Protein AF-A8V0F1-F1 (afdb_monomer)

Structure (mmCIF, N/CA/C/O backbone):
data_AF-A8V0F1-F1
#
_entry.id   AF-A8V0F1-F1
#
loop_
_atom_site.group_PDB
_atom_site.id
_atom_site.type_symbol
_atom_site.label_atom_id
_atom_site.label_alt_id
_atom_site.label_comp_id
_atom_site.label_asym_id
_atom_site.label_entity_id
_atom_site.label_seq_id
_atom_site.pdbx_PDB_ins_code
_atom_site.Cartn_x
_atom_site.Cartn_y
_atom_site.Cartn_z
_atom_site.occupancy
_atom_site.B_iso_or_equiv
_atom_site.auth_seq_id
_atom_site.auth_comp_id
_atom_site.auth_asym_id
_atom_site.auth_atom_id
_atom_site.pdbx_PDB_model_num
ATOM 1 N N . ASN A 1 1 ? 4.551 -18.811 -0.615 1.00 68.69 1 ASN A N 1
ATOM 2 C CA . ASN A 1 1 ? 3.799 -18.079 0.425 1.00 68.69 1 ASN A CA 1
ATOM 3 C C . ASN A 1 1 ? 4.546 -16.809 0.766 1.00 68.69 1 ASN A C 1
ATOM 5 O O . ASN A 1 1 ? 5.736 -16.896 1.031 1.00 68.69 1 ASN A O 1
ATOM 9 N N . LEU A 1 2 ? 3.883 -15.656 0.660 1.00 84.19 2 LEU A N 1
ATOM 10 C CA . LEU A 1 2 ? 4.450 -14.355 1.032 1.00 84.19 2 LEU A CA 1
ATOM 11 C C . LEU A 1 2 ? 4.292 -14.149 2.541 1.00 84.19 2 LEU A C 1
ATOM 13 O O . LEU A 1 2 ? 3.239 -14.488 3.090 1.00 84.19 2 LEU A O 1
ATOM 17 N N . ASN A 1 3 ? 5.321 -13.611 3.194 1.00 91.19 3 ASN A N 1
ATOM 18 C CA . ASN A 1 3 ? 5.218 -13.181 4.590 1.00 91.19 3 ASN A CA 1
ATOM 19 C C . ASN A 1 3 ? 4.388 -11.878 4.690 1.00 91.19 3 ASN A C 1
ATOM 21 O O . ASN A 1 3 ? 3.951 -11.330 3.676 1.00 91.19 3 ASN A O 1
ATOM 25 N N . LYS A 1 4 ? 4.142 -11.384 5.910 1.00 89.50 4 LYS A N 1
ATOM 26 C CA . LYS A 1 4 ? 3.326 -10.178 6.123 1.00 89.50 4 LYS A CA 1
ATOM 27 C C . LYS A 1 4 ? 3.920 -8.934 5.447 1.00 89.50 4 LYS A C 1
ATOM 29 O O . LYS A 1 4 ? 3.201 -8.256 4.723 1.00 89.50 4 LYS A O 1
ATOM 34 N N . GLU A 1 5 ? 5.220 -8.690 5.597 1.00 92.56 5 GLU A N 1
ATOM 35 C CA . GLU A 1 5 ? 5.895 -7.531 4.990 1.00 92.56 5 GLU A CA 1
ATOM 36 C C . GLU A 1 5 ? 5.830 -7.559 3.455 1.00 92.56 5 GLU A C 1
ATOM 38 O O . GLU A 1 5 ? 5.526 -6.549 2.820 1.00 92.56 5 GLU A O 1
ATOM 43 N N . ASP A 1 6 ? 6.045 -8.732 2.855 1.00 95.19 6 ASP A N 1
ATOM 44 C CA . ASP A 1 6 ? 5.931 -8.964 1.414 1.00 95.19 6 ASP A CA 1
ATOM 45 C C . ASP A 1 6 ? 4.507 -8.683 0.918 1.00 95.19 6 ASP A C 1
ATOM 47 O O . ASP A 1 6 ? 4.317 -8.027 -0.110 1.00 95.19 6 ASP A O 1
ATOM 51 N N . LYS A 1 7 ? 3.495 -9.185 1.644 1.00 93.38 7 LYS A N 1
ATOM 52 C CA . LYS A 1 7 ? 2.079 -8.943 1.330 1.00 93.38 7 LYS A CA 1
ATOM 53 C C . LYS A 1 7 ? 1.752 -7.453 1.420 1.00 93.38 7 LYS A C 1
ATOM 55 O O . LYS A 1 7 ? 1.047 -6.943 0.553 1.00 93.38 7 LYS A O 1
ATOM 60 N N . ASP A 1 8 ? 2.258 -6.760 2.434 1.00 93.00 8 ASP A N 1
ATOM 61 C CA . ASP A 1 8 ? 1.961 -5.348 2.673 1.00 93.00 8 ASP A CA 1
ATOM 62 C C . ASP A 1 8 ? 2.595 -4.442 1.610 1.00 93.00 8 ASP A C 1
ATOM 64 O O . ASP A 1 8 ? 1.900 -3.585 1.050 1.00 93.00 8 ASP A O 1
ATOM 68 N N . LEU A 1 9 ? 3.862 -4.679 1.247 1.00 96.56 9 LEU A N 1
ATOM 69 C CA . LEU A 1 9 ? 4.517 -3.950 0.157 1.00 96.56 9 LEU A CA 1
ATOM 70 C C . LEU A 1 9 ? 3.816 -4.211 -1.182 1.00 96.56 9 LEU A C 1
ATOM 72 O O . LEU A 1 9 ? 3.466 -3.262 -1.890 1.00 9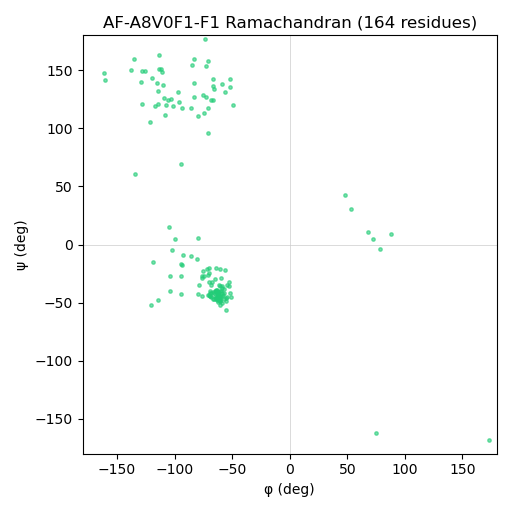6.56 9 LEU A O 1
ATOM 76 N N . ARG A 1 10 ? 3.541 -5.483 -1.507 1.00 96.50 10 ARG A N 1
ATOM 77 C CA . ARG A 1 10 ? 2.829 -5.853 -2.739 1.00 96.50 10 ARG A CA 1
ATOM 78 C C . ARG A 1 10 ? 1.434 -5.226 -2.782 1.00 96.50 10 ARG A C 1
ATOM 80 O O . ARG A 1 10 ? 1.024 -4.702 -3.814 1.00 96.50 10 ARG A O 1
ATOM 87 N N . ARG A 1 11 ? 0.712 -5.182 -1.661 1.00 95.50 11 ARG A N 1
ATOM 88 C CA . ARG A 1 11 ? -0.586 -4.496 -1.575 1.00 95.50 11 ARG A CA 1
ATOM 89 C C . ARG A 1 11 ? -0.451 -2.994 -1.819 1.00 95.50 11 ARG A C 1
ATOM 91 O O . ARG A 1 11 ? -1.265 -2.434 -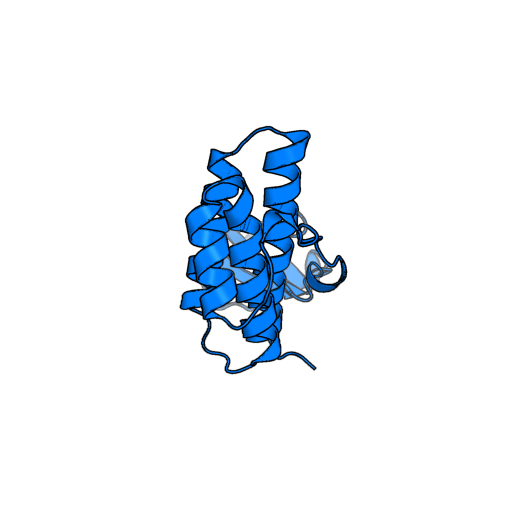2.555 1.00 95.50 11 ARG A O 1
ATOM 98 N N . LYS A 1 12 ? 0.551 -2.325 -1.235 1.00 97.19 12 LYS A N 1
ATOM 99 C CA . LYS A 1 12 ? 0.794 -0.891 -1.480 1.00 97.19 12 LYS A CA 1
ATOM 100 C C . LYS A 1 12 ? 1.120 -0.630 -2.953 1.00 97.19 12 LYS A C 1
ATOM 102 O O . LYS A 1 12 ? 0.569 0.323 -3.505 1.00 97.19 12 LYS A O 1
ATOM 107 N N . LEU A 1 13 ? 1.919 -1.485 -3.596 1.00 98.38 13 LEU A N 1
ATOM 108 C CA . LEU A 1 13 ? 2.183 -1.417 -5.037 1.00 98.38 13 LEU A CA 1
ATOM 109 C C . LEU A 1 13 ? 0.877 -1.456 -5.838 1.00 98.38 13 LEU A C 1
ATOM 111 O O . LEU A 1 13 ? 0.581 -0.524 -6.579 1.00 98.38 13 LEU A O 1
ATOM 115 N N . HIS A 1 14 ? 0.059 -2.493 -5.649 1.00 98.31 14 HIS A N 1
ATOM 116 C CA . HIS A 1 14 ? -1.164 -2.690 -6.437 1.00 98.31 14 HIS A CA 1
ATOM 117 C C . HIS A 1 14 ? -2.233 -1.619 -6.166 1.00 98.31 14 HIS A C 1
ATOM 119 O O . HIS A 1 14 ? -2.929 -1.193 -7.089 1.00 98.31 14 HIS A O 1
ATOM 125 N N . LYS A 1 15 ? -2.315 -1.088 -4.937 1.00 97.75 15 LYS A N 1
ATOM 126 C CA . LYS A 1 15 ? -3.123 0.111 -4.638 1.00 97.75 15 LYS A CA 1
ATOM 127 C C . LYS A 1 15 ? -2.633 1.339 -5.407 1.00 97.75 15 LYS A C 1
ATOM 129 O O . LYS A 1 15 ? -3.451 2.106 -5.908 1.00 97.75 15 LYS A O 1
ATOM 134 N N . THR A 1 16 ? -1.317 1.511 -5.503 1.00 98.38 16 THR A N 1
ATOM 135 C CA . THR A 1 16 ? -0.691 2.632 -6.217 1.00 98.38 16 THR A CA 1
ATOM 136 C C . THR A 1 16 ? -0.924 2.518 -7.717 1.00 98.38 16 THR A C 1
ATOM 138 O O . THR A 1 16 ? -1.362 3.489 -8.320 1.00 98.38 16 THR A O 1
ATOM 141 N N . ILE A 1 17 ? -0.742 1.329 -8.303 1.00 98.44 17 ILE A N 1
ATOM 142 C CA . ILE A 1 17 ? -1.047 1.062 -9.717 1.00 98.44 17 ILE A CA 1
ATOM 143 C C . ILE A 1 17 ? -2.497 1.431 -10.030 1.00 98.44 17 ILE A C 1
ATOM 145 O O . ILE A 1 17 ? -2.754 2.148 -10.995 1.00 98.44 17 ILE A O 1
ATOM 149 N N . LYS A 1 18 ? -3.450 0.973 -9.208 1.00 97.50 18 LYS A N 1
ATOM 150 C CA . LYS A 1 18 ? -4.868 1.294 -9.400 1.00 97.50 18 LYS A CA 1
ATOM 151 C C . LYS A 1 18 ? -5.108 2.805 -9.366 1.00 97.50 18 LYS A C 1
ATOM 153 O O . LYS A 1 18 ? -5.711 3.340 -10.290 1.00 97.50 18 LYS A O 1
ATOM 158 N N . LYS A 1 19 ? -4.600 3.485 -8.332 1.00 96.94 19 LYS A N 1
ATOM 159 C CA . LYS A 1 19 ? -4.780 4.931 -8.168 1.00 96.94 19 LYS A CA 1
ATOM 160 C C . LYS A 1 19 ? -4.152 5.727 -9.311 1.00 96.94 19 LYS A C 1
ATOM 162 O O . LYS A 1 19 ? -4.805 6.601 -9.852 1.00 96.94 19 LYS A O 1
ATOM 167 N N . VAL A 1 20 ? -2.921 5.414 -9.708 1.00 97.75 20 VAL A N 1
ATOM 168 C CA . VAL A 1 20 ? -2.242 6.112 -10.810 1.00 97.75 20 VAL A CA 1
ATOM 169 C C . VAL A 1 20 ? -2.983 5.904 -12.133 1.00 97.75 20 VAL A C 1
ATOM 171 O O . VAL A 1 20 ? -3.146 6.862 -12.882 1.00 97.75 20 VAL A O 1
ATOM 174 N N . ASN A 1 21 ? -3.480 4.693 -12.408 1.00 95.69 21 ASN A N 1
ATOM 175 C CA . ASN A 1 21 ? -4.304 4.443 -13.594 1.00 95.69 21 ASN A CA 1
ATOM 176 C C . ASN A 1 21 ? -5.582 5.296 -13.594 1.00 95.69 21 ASN A C 1
ATOM 178 O O . ASN A 1 21 ? -5.872 5.945 -14.599 1.00 95.69 21 ASN A O 1
ATOM 182 N N . ASP A 1 22 ? -6.326 5.324 -12.485 1.00 94.38 22 ASP A N 1
ATOM 183 C CA . ASP A 1 22 ? -7.546 6.135 -12.361 1.00 94.38 22 ASP A CA 1
ATOM 184 C C . ASP A 1 22 ? -7.230 7.647 -12.474 1.00 94.38 22 ASP A C 1
ATOM 186 O O . ASP A 1 22 ? -7.867 8.355 -13.262 1.00 94.38 22 ASP A O 1
ATOM 190 N N . ASP A 1 23 ? -6.192 8.125 -11.778 1.00 95.31 23 ASP A N 1
ATOM 191 C CA . ASP A 1 23 ? -5.770 9.532 -11.764 1.00 95.31 23 ASP A CA 1
ATOM 192 C C . ASP A 1 23 ? -5.318 10.017 -13.158 1.00 95.31 23 ASP A C 1
ATOM 194 O O . ASP A 1 23 ? -5.642 11.140 -13.545 1.00 95.31 23 ASP A O 1
ATOM 198 N N . ILE A 1 24 ? -4.590 9.195 -13.930 1.00 91.88 24 ILE A N 1
ATOM 199 C CA . ILE A 1 24 ? -4.107 9.554 -15.278 1.00 91.88 24 ILE A CA 1
ATOM 200 C C . ILE A 1 24 ? -5.231 9.482 -16.317 1.00 91.88 24 ILE A C 1
ATOM 202 O O . ILE A 1 24 ? -5.324 10.359 -17.173 1.00 91.88 24 ILE A O 1
ATOM 206 N N . THR A 1 25 ? -6.059 8.432 -16.286 1.00 88.38 25 THR A N 1
ATOM 207 C CA . THR A 1 25 ? -6.976 8.125 -17.402 1.00 88.38 25 THR A CA 1
ATOM 208 C C . THR A 1 25 ? -8.380 8.695 -17.237 1.00 88.38 25 THR A C 1
ATOM 210 O O . THR A 1 25 ? -9.057 8.932 -18.237 1.00 88.38 25 THR A O 1
ATOM 213 N N . ARG A 1 26 ? -8.842 8.899 -15.998 1.00 84.00 26 ARG A N 1
ATOM 214 C CA . ARG A 1 26 ? -10.223 9.317 -15.708 1.00 84.00 26 ARG A CA 1
ATOM 215 C C . ARG A 1 26 ? -10.280 10.698 -15.087 1.00 84.00 26 ARG A C 1
ATOM 217 O O . ARG A 1 26 ? -11.079 11.524 -15.518 1.00 84.00 26 ARG A O 1
ATOM 224 N N . GLU A 1 27 ? -9.452 10.938 -14.075 1.00 86.06 27 GLU A N 1
ATOM 225 C CA . GLU A 1 27 ? -9.563 12.145 -13.250 1.00 86.06 27 GLU A CA 1
ATOM 226 C C . GLU A 1 27 ? -8.657 13.290 -13.723 1.00 86.06 27 GLU A C 1
ATOM 228 O O . GLU A 1 27 ? -8.880 14.437 -13.339 1.00 86.06 27 GLU A O 1
ATOM 233 N N . TYR A 1 28 ? -7.652 12.991 -14.555 1.00 90.06 28 TYR A N 1
ATOM 234 C CA . TYR A 1 28 ? -6.608 13.929 -14.989 1.00 90.06 28 TYR A CA 1
ATOM 235 C C . TYR A 1 28 ? -5.890 14.621 -13.812 1.00 90.06 28 TYR A C 1
ATOM 237 O O . TYR A 1 28 ? -5.411 15.753 -13.918 1.00 90.06 28 TYR A O 1
ATOM 245 N N . GLN A 1 29 ? -5.788 13.936 -12.669 1.00 93.75 29 GLN A N 1
ATOM 246 C CA . GLN A 1 29 ? -5.149 14.435 -11.450 1.00 93.75 29 GLN A CA 1
ATOM 247 C C . GLN A 1 29 ? -3.679 13.993 -11.381 1.00 93.75 29 GLN A C 1
ATOM 249 O O . GLN A 1 29 ? -3.262 13.198 -10.542 1.00 93.75 29 GLN A O 1
ATOM 254 N N . PHE A 1 30 ? -2.838 14.536 -12.262 1.00 94.44 30 PHE A N 1
ATOM 255 C CA . PHE A 1 30 ? -1.422 14.144 -12.347 1.00 94.44 30 PHE A CA 1
ATOM 256 C C . PHE A 1 30 ? -0.638 14.359 -11.042 1.00 94.44 30 PHE A C 1
ATOM 258 O O . PHE A 1 30 ? 0.206 13.543 -10.677 1.00 94.44 30 PHE A O 1
ATOM 265 N N . ASN A 1 31 ? -0.947 15.422 -10.296 1.00 95.50 31 ASN A N 1
ATOM 266 C CA . ASN A 1 31 ? -0.281 15.713 -9.024 1.00 95.50 31 ASN A CA 1
ATOM 267 C C . ASN A 1 31 ? -0.540 14.623 -7.970 1.00 95.50 31 ASN A C 1
ATOM 269 O O . ASN A 1 31 ? 0.371 14.253 -7.230 1.00 95.50 31 ASN A O 1
ATOM 273 N N . THR A 1 32 ? -1.760 14.080 -7.907 1.00 95.50 32 THR A N 1
ATOM 274 C CA . THR A 1 32 ? -2.100 13.004 -6.962 1.00 95.50 32 THR A CA 1
ATOM 275 C C . THR A 1 32 ? -1.541 11.658 -7.410 1.00 95.50 32 THR A C 1
ATOM 277 O O . THR A 1 32 ? -1.171 10.847 -6.556 1.00 95.50 32 THR A O 1
ATOM 280 N N . ALA A 1 33 ? -1.385 11.449 -8.722 1.00 97.31 33 ALA A N 1
ATOM 281 C CA . ALA A 1 33 ? -0.685 10.286 -9.254 1.00 97.31 33 ALA A CA 1
ATOM 282 C C . ALA A 1 33 ? 0.784 10.296 -8.806 1.00 97.31 33 ALA A C 1
ATOM 284 O O . ALA A 1 33 ? 1.260 9.324 -8.219 1.00 97.31 33 ALA A O 1
ATOM 285 N N . ILE A 1 34 ? 1.475 11.429 -8.982 1.00 97.56 34 ILE A N 1
ATOM 286 C CA . ILE A 1 34 ? 2.864 11.614 -8.537 1.00 97.56 34 ILE A CA 1
ATOM 287 C C . ILE A 1 34 ? 2.977 11.446 -7.016 1.00 97.56 34 ILE A C 1
ATOM 289 O O . ILE A 1 34 ? 3.864 10.732 -6.548 1.00 97.56 34 ILE A O 1
ATOM 293 N N . ALA A 1 35 ? 2.060 12.028 -6.237 1.00 97.94 35 ALA A N 1
ATOM 294 C CA . ALA A 1 35 ? 2.042 11.853 -4.783 1.00 97.94 35 ALA A CA 1
ATOM 295 C C . ALA A 1 35 ? 1.904 10.372 -4.380 1.00 97.94 35 ALA A C 1
ATOM 297 O O . ALA A 1 35 ? 2.626 9.894 -3.507 1.00 97.94 35 ALA A O 1
ATOM 298 N N . SER A 1 36 ? 1.047 9.615 -5.070 1.00 97.94 36 SER A N 1
ATOM 299 C CA . SER A 1 36 ? 0.871 8.176 -4.826 1.00 97.94 36 SER A CA 1
ATOM 300 C C . SER A 1 36 ? 2.139 7.380 -5.139 1.00 97.94 36 SER A C 1
ATOM 302 O O . SER A 1 36 ? 2.509 6.480 -4.384 1.00 97.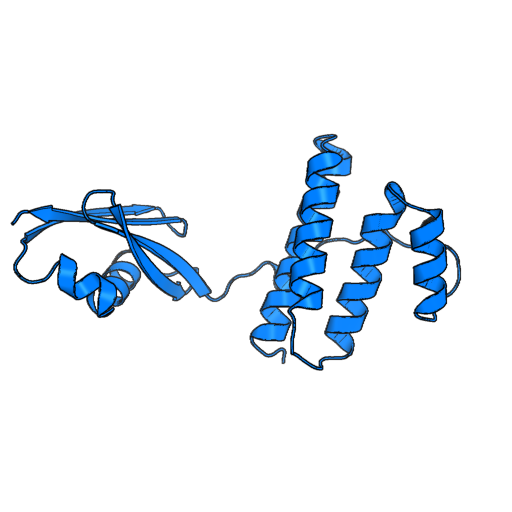94 36 SER A O 1
ATOM 304 N N . ILE A 1 37 ? 2.837 7.735 -6.223 1.00 98.31 37 ILE A N 1
ATOM 305 C CA . ILE A 1 37 ? 4.133 7.147 -6.584 1.00 98.31 37 ILE A CA 1
ATOM 306 C C . ILE A 1 37 ? 5.181 7.442 -5.500 1.00 98.31 37 ILE A C 1
ATOM 308 O O . ILE A 1 37 ? 5.902 6.533 -5.090 1.00 98.31 37 ILE A O 1
ATOM 312 N N . MET A 1 38 ? 5.235 8.674 -4.979 1.00 98.12 38 MET A N 1
ATOM 313 C CA . MET A 1 38 ? 6.144 9.047 -3.884 1.00 98.12 38 MET A CA 1
ATOM 314 C C . MET A 1 38 ? 5.859 8.259 -2.599 1.00 98.12 38 MET A C 1
ATOM 316 O O . MET A 1 38 ? 6.783 7.767 -1.951 1.00 98.12 38 MET A O 1
ATOM 320 N N . GLU A 1 39 ? 4.589 8.087 -2.231 1.00 98.12 39 GLU A N 1
ATOM 321 C CA . GLU A 1 39 ? 4.218 7.261 -1.078 1.00 98.12 39 GLU A CA 1
ATOM 322 C C . GLU A 1 39 ? 4.634 5.796 -1.249 1.00 98.12 39 GLU A C 1
ATOM 324 O O . GLU A 1 39 ? 5.080 5.154 -0.291 1.00 98.12 39 GLU A O 1
ATOM 329 N N . PHE A 1 40 ? 4.472 5.244 -2.454 1.00 98.56 40 PHE A N 1
ATOM 330 C CA . PHE A 1 40 ? 4.931 3.892 -2.742 1.00 98.56 40 PHE A CA 1
ATOM 331 C C . PHE A 1 40 ? 6.452 3.785 -2.659 1.00 98.56 40 PHE A C 1
ATOM 333 O O . PHE A 1 40 ? 6.949 2.869 -2.008 1.00 98.56 40 PHE A O 1
ATOM 340 N N . PHE A 1 41 ? 7.183 4.748 -3.223 1.00 98.25 41 PHE A N 1
ATOM 341 C CA . PHE A 1 41 ? 8.638 4.808 -3.111 1.00 98.25 41 PHE A CA 1
ATOM 342 C C . PHE A 1 41 ? 9.098 4.802 -1.646 1.00 98.25 41 PHE A C 1
ATOM 344 O O . PHE A 1 41 ? 9.944 3.991 -1.282 1.00 98.25 41 PHE A O 1
ATOM 351 N N . ASN A 1 42 ? 8.480 5.609 -0.778 1.00 98.06 42 ASN A N 1
ATOM 352 C CA . ASN A 1 42 ? 8.779 5.610 0.661 1.00 98.06 42 ASN A CA 1
ATOM 353 C C . ASN A 1 42 ? 8.493 4.257 1.336 1.00 98.06 42 ASN A C 1
ATOM 355 O O . ASN A 1 42 ? 9.201 3.843 2.255 1.00 98.06 42 ASN A O 1
ATOM 359 N N . SER A 1 43 ? 7.449 3.558 0.885 1.00 97.19 43 SER A N 1
ATOM 360 C CA . SER A 1 43 ? 7.109 2.223 1.392 1.00 97.19 43 SER A CA 1
ATOM 361 C C . SER A 1 43 ? 8.149 1.187 0.956 1.00 97.19 43 SER A C 1
ATOM 363 O O . SER A 1 43 ? 8.547 0.343 1.754 1.00 97.19 43 SER A O 1
ATOM 365 N N . LEU A 1 44 ? 8.624 1.283 -0.289 1.00 97.00 44 LEU A N 1
ATOM 366 C CA . LEU A 1 44 ? 9.670 0.428 -0.843 1.00 97.00 44 LEU A CA 1
ATOM 367 C C . LEU A 1 44 ? 11.026 0.660 -0.165 1.00 97.00 44 LEU A C 1
ATOM 369 O O . LEU A 1 44 ? 11.719 -0.303 0.138 1.00 97.00 44 LEU A O 1
ATOM 373 N N . THR A 1 45 ? 11.403 1.908 0.122 1.00 96.50 45 THR A N 1
ATOM 374 C CA . THR A 1 45 ? 12.666 2.213 0.820 1.00 96.50 45 THR A CA 1
ATOM 375 C C . THR A 1 45 ? 12.645 1.812 2.294 1.00 96.50 45 THR A C 1
ATOM 377 O O . THR A 1 45 ? 13.693 1.520 2.864 1.00 96.50 45 THR A O 1
ATOM 380 N N . SER A 1 46 ? 11.461 1.763 2.908 1.00 95.31 46 SER A N 1
ATOM 381 C CA . SER A 1 46 ? 11.275 1.313 4.295 1.00 95.31 46 SER A CA 1
ATOM 382 C C . SER A 1 46 ? 11.125 -0.207 4.431 1.00 95.31 46 SER A C 1
ATOM 384 O O . SER A 1 46 ? 11.116 -0.720 5.553 1.00 95.31 46 SER A O 1
ATOM 386 N N . TYR A 1 47 ? 10.974 -0.932 3.321 1.00 95.69 47 TYR A N 1
ATOM 387 C CA . TYR A 1 47 ? 10.789 -2.378 3.319 1.00 95.69 47 TYR A CA 1
ATOM 388 C C . TYR A 1 47 ? 12.098 -3.095 3.671 1.00 95.69 47 TYR A C 1
ATOM 390 O O . TYR A 1 47 ? 13.141 -2.856 3.067 1.00 95.69 47 TYR A O 1
ATOM 398 N N . LYS A 1 48 ? 12.029 -3.978 4.673 1.00 93.12 48 LYS A N 1
ATOM 399 C CA . LYS A 1 48 ? 13.184 -4.707 5.222 1.00 93.12 48 LYS A CA 1
ATOM 400 C C . LYS A 1 48 ? 13.273 -6.157 4.751 1.00 93.12 48 LYS A C 1
ATOM 402 O O . LYS A 1 48 ? 14.238 -6.839 5.084 1.00 93.12 48 LYS A O 1
ATOM 407 N N . GLY A 1 49 ? 12.280 -6.633 4.004 1.00 90.69 49 GLY A N 1
ATOM 408 C CA . GLY A 1 49 ? 12.287 -7.990 3.483 1.00 90.69 49 GLY A CA 1
ATOM 409 C C . GLY A 1 49 ? 13.296 -8.170 2.346 1.00 90.69 49 GLY A C 1
ATOM 410 O O . GLY A 1 49 ? 13.633 -7.247 1.609 1.00 90.69 49 GLY A O 1
ATOM 411 N N . GLU A 1 50 ? 13.768 -9.403 2.178 1.00 90.25 50 GLU A N 1
ATOM 412 C CA . GLU A 1 50 ? 14.774 -9.757 1.166 1.00 90.25 50 GLU A CA 1
ATOM 413 C C . GLU A 1 50 ? 14.169 -10.507 -0.033 1.00 90.25 50 GLU A C 1
ATOM 415 O O . GLU A 1 50 ? 14.878 -11.131 -0.832 1.00 90.25 50 GLU A O 1
ATOM 420 N N . ASN A 1 51 ? 12.839 -10.487 -0.182 1.00 95.69 51 ASN A N 1
ATOM 421 C CA . ASN A 1 51 ? 12.173 -11.226 -1.244 1.00 95.69 51 ASN A CA 1
ATOM 422 C C . ASN A 1 51 ? 12.444 -10.583 -2.610 1.00 95.69 51 ASN A C 1
ATOM 424 O O . ASN A 1 51 ? 11.741 -9.678 -3.063 1.00 95.69 51 ASN A O 1
ATOM 428 N N . LYS A 1 52 ? 13.450 -11.119 -3.309 1.00 94.69 52 LYS A N 1
ATOM 429 C CA . LYS A 1 52 ? 13.896 -10.648 -4.629 1.00 94.69 52 LYS A CA 1
ATOM 430 C C . LYS A 1 52 ? 12.771 -10.544 -5.659 1.00 94.69 52 LYS A C 1
ATOM 432 O O . LYS A 1 52 ? 12.833 -9.667 -6.513 1.00 94.69 52 LYS A O 1
ATOM 437 N N . LYS A 1 53 ? 11.750 -11.410 -5.599 1.00 95.88 53 LYS A N 1
ATOM 438 C CA . LYS A 1 53 ? 10.620 -11.352 -6.542 1.00 95.88 53 LYS A CA 1
ATOM 439 C C . LYS A 1 53 ? 9.750 -10.120 -6.291 1.00 95.88 53 LYS A C 1
ATOM 441 O O . LYS A 1 53 ? 9.401 -9.439 -7.245 1.00 95.88 53 LYS A O 1
ATOM 446 N N . ILE A 1 54 ? 9.466 -9.818 -5.024 1.00 96.62 54 ILE A N 1
ATOM 447 C CA . ILE A 1 54 ? 8.676 -8.647 -4.619 1.00 96.62 54 ILE A CA 1
ATOM 448 C C . ILE A 1 54 ? 9.447 -7.357 -4.878 1.00 96.62 54 ILE A C 1
ATOM 450 O O . ILE A 1 54 ? 8.875 -6.404 -5.401 1.00 96.62 54 ILE A O 1
ATOM 454 N N . LEU A 1 55 ? 10.748 -7.336 -4.578 1.00 96.56 55 LEU A N 1
ATOM 455 C CA . LEU A 1 55 ? 11.616 -6.200 -4.888 1.00 96.56 55 LEU A CA 1
ATOM 456 C C . LEU A 1 55 ? 11.668 -5.935 -6.394 1.00 96.56 55 LEU A C 1
ATOM 458 O O . LEU A 1 55 ? 11.478 -4.797 -6.814 1.00 96.56 55 LEU A O 1
ATOM 462 N N . LYS A 1 56 ? 11.859 -6.983 -7.206 1.00 96.88 56 LYS A N 1
ATOM 463 C CA . LYS A 1 56 ? 11.863 -6.861 -8.666 1.00 96.88 56 LYS A CA 1
ATOM 464 C C . LYS A 1 56 ? 10.526 -6.328 -9.189 1.00 96.88 56 LYS A C 1
ATOM 466 O O . LYS A 1 56 ? 10.528 -5.318 -9.882 1.00 96.88 56 LYS A O 1
ATOM 471 N N . GLU A 1 57 ? 9.405 -6.949 -8.804 1.00 97.50 57 GLU A N 1
ATOM 472 C CA . GLU A 1 57 ? 8.052 -6.495 -9.175 1.00 97.50 57 GLU A CA 1
ATOM 473 C C . GLU A 1 57 ? 7.846 -5.021 -8.785 1.00 97.50 57 GLU A C 1
ATOM 475 O O . GLU A 1 57 ? 7.367 -4.223 -9.587 1.00 97.50 57 GLU A O 1
ATOM 480 N N . SER A 1 58 ? 8.256 -4.640 -7.575 1.00 98.12 58 SER A N 1
ATOM 481 C CA . SER A 1 58 ? 8.095 -3.283 -7.046 1.00 98.12 58 SER A CA 1
ATOM 482 C C . SER A 1 58 ? 8.905 -2.244 -7.814 1.00 98.12 58 SER A C 1
ATOM 484 O O . SER A 1 58 ? 8.365 -1.199 -8.172 1.00 98.12 58 SER A O 1
ATOM 486 N N . VAL A 1 59 ? 10.183 -2.519 -8.085 1.00 98.12 59 VAL A N 1
ATOM 487 C CA . VAL A 1 59 ? 11.075 -1.588 -8.791 1.00 98.12 59 VAL A CA 1
ATOM 488 C C . VAL A 1 59 ? 10.674 -1.449 -10.258 1.00 98.12 59 VAL A C 1
ATOM 490 O O . VAL A 1 59 ? 10.593 -0.330 -10.760 1.00 98.12 59 VAL A O 1
ATOM 493 N N . GLU A 1 60 ? 10.368 -2.557 -10.937 1.00 98.19 60 GLU A N 1
ATOM 494 C CA . GLU A 1 60 ? 9.939 -2.522 -12.339 1.00 98.19 60 GLU A CA 1
ATOM 495 C C . GLU A 1 60 ? 8.655 -1.708 -12.504 1.00 98.19 60 GLU A C 1
ATOM 497 O O . GLU A 1 60 ? 8.599 -0.798 -13.331 1.00 98.19 60 GLU A O 1
ATOM 502 N N . ASN A 1 61 ? 7.642 -1.966 -11.672 1.00 98.50 61 ASN A N 1
ATOM 503 C CA . ASN A 1 61 ? 6.393 -1.216 -11.748 1.00 98.50 61 ASN A CA 1
ATOM 504 C C . ASN A 1 61 ? 6.561 0.244 -11.312 1.00 98.50 61 ASN A C 1
ATOM 506 O O . ASN A 1 61 ? 5.935 1.110 -11.912 1.00 98.50 61 ASN A O 1
ATOM 510 N N . LEU A 1 62 ? 7.421 0.555 -10.334 1.00 98.56 62 LEU A N 1
ATOM 511 C CA . LEU A 1 62 ? 7.733 1.945 -9.977 1.00 98.56 62 LEU A CA 1
ATOM 512 C C . LEU A 1 62 ? 8.260 2.728 -11.189 1.00 98.56 62 LEU A C 1
ATOM 514 O O . LEU A 1 62 ? 7.792 3.834 -11.456 1.00 98.56 62 LEU A O 1
ATOM 518 N N . ILE A 1 63 ? 9.207 2.147 -11.930 1.00 98.50 63 ILE A N 1
ATOM 519 C CA . ILE A 1 63 ? 9.789 2.765 -13.130 1.00 98.50 63 ILE A CA 1
ATOM 520 C C . ILE A 1 63 ? 8.719 2.960 -14.209 1.00 98.50 63 ILE A C 1
ATOM 522 O O . ILE A 1 63 ? 8.621 4.040 -14.793 1.00 98.50 63 ILE A O 1
ATOM 526 N N . LEU A 1 64 ? 7.878 1.951 -14.446 1.00 98.31 64 LEU A N 1
ATOM 527 C CA . LEU A 1 64 ? 6.800 2.054 -15.430 1.00 98.31 64 LEU A CA 1
ATOM 528 C C . LEU A 1 64 ? 5.761 3.114 -15.045 1.00 98.31 64 LEU A C 1
ATOM 530 O O . LEU A 1 64 ? 5.346 3.881 -15.911 1.00 98.31 64 LEU A O 1
ATOM 534 N N . LEU A 1 65 ? 5.393 3.227 -13.766 1.00 98.12 65 LEU A N 1
ATOM 535 C CA . LEU A 1 65 ? 4.483 4.269 -13.273 1.00 98.12 65 LEU A CA 1
ATOM 536 C C . LEU A 1 65 ? 5.071 5.682 -13.416 1.00 98.12 65 LEU A C 1
ATOM 538 O O . LEU A 1 65 ? 4.316 6.635 -13.596 1.00 98.12 65 LEU A O 1
ATOM 542 N N . LEU A 1 66 ? 6.399 5.828 -13.358 1.00 97.44 66 LEU A N 1
ATOM 543 C CA . LEU A 1 66 ? 7.094 7.099 -13.595 1.00 97.44 66 LEU A CA 1
ATOM 544 C C . LEU A 1 66 ? 7.174 7.473 -15.080 1.00 97.44 66 LEU A C 1
ATOM 546 O O . LEU A 1 66 ? 7.235 8.661 -15.398 1.00 97.44 66 LEU A O 1
ATOM 550 N N . SER A 1 67 ? 7.156 6.490 -15.986 1.00 97.25 67 SER A N 1
ATOM 551 C CA . SER A 1 67 ? 7.395 6.703 -17.422 1.00 97.25 67 SER A CA 1
ATOM 552 C C . SER A 1 67 ? 6.522 7.778 -18.095 1.00 97.25 67 SER A C 1
ATOM 554 O O . SER A 1 67 ? 7.074 8.515 -18.913 1.00 97.25 67 SER A O 1
ATOM 556 N N . PRO A 1 68 ? 5.232 7.990 -17.741 1.00 95.19 68 PRO A N 1
ATOM 557 C CA . PRO A 1 68 ? 4.433 9.062 -18.340 1.00 95.19 68 PRO A CA 1
ATOM 558 C C . PRO A 1 68 ? 4.870 10.472 -17.912 1.00 95.19 68 PRO A C 1
ATOM 560 O O . PRO A 1 68 ? 4.539 11.444 -18.585 1.00 95.19 68 PRO A O 1
ATOM 563 N N . PHE A 1 69 ? 5.597 10.595 -16.796 1.00 96.00 69 PHE A N 1
ATOM 564 C CA . PHE A 1 69 ? 6.001 11.871 -16.198 1.00 96.00 69 PHE A CA 1
ATOM 565 C C . PHE A 1 69 ? 7.474 12.198 -16.460 1.00 96.00 69 PHE A C 1
ATOM 567 O O . PHE A 1 69 ? 7.820 13.349 -16.720 1.00 96.00 69 PHE A O 1
ATOM 574 N N . THR A 1 70 ? 8.353 11.195 -16.383 1.00 96.50 70 THR A N 1
ATOM 575 C CA . THR A 1 70 ? 9.811 11.352 -16.511 1.00 96.50 70 THR A CA 1
ATOM 576 C C . THR A 1 70 ? 10.419 10.287 -17.440 1.00 96.50 70 THR A C 1
ATOM 578 O O . THR A 1 70 ? 11.295 9.524 -17.026 1.00 96.50 70 THR A O 1
ATOM 581 N N . PRO A 1 71 ? 10.006 10.232 -18.723 1.00 96.50 71 PRO A N 1
ATOM 582 C CA . PRO A 1 71 ? 10.300 9.112 -19.627 1.00 96.50 71 PRO A CA 1
ATOM 583 C C . PRO A 1 71 ? 11.798 8.827 -19.796 1.00 96.50 71 PRO A C 1
ATOM 585 O O . PRO A 1 71 ? 12.220 7.678 -19.732 1.00 96.50 71 PRO A O 1
ATOM 588 N N . PHE A 1 72 ? 12.627 9.866 -19.929 1.00 96.88 72 PHE A N 1
ATOM 589 C CA . PHE A 1 72 ? 14.074 9.701 -20.119 1.00 96.88 72 PHE A CA 1
ATOM 590 C C . PHE A 1 72 ? 14.765 9.067 -18.904 1.00 96.88 72 PHE A C 1
ATOM 592 O O . PHE A 1 72 ? 15.642 8.220 -19.061 1.00 96.88 72 PHE A O 1
ATOM 599 N N . ILE A 1 73 ? 14.353 9.460 -17.693 1.00 97.62 73 ILE A N 1
ATOM 600 C CA . ILE A 1 73 ? 14.878 8.889 -16.446 1.00 97.62 73 ILE A CA 1
ATOM 601 C C . ILE A 1 73 ? 14.362 7.462 -16.284 1.00 97.62 73 ILE A C 1
ATOM 603 O O . ILE A 1 73 ? 15.136 6.572 -15.944 1.00 97.62 73 ILE A O 1
ATOM 607 N N . ALA A 1 74 ? 13.075 7.231 -16.552 1.00 97.94 74 ALA A N 1
ATOM 608 C CA . ALA A 1 74 ? 12.479 5.905 -16.468 1.00 97.94 74 ALA A CA 1
ATOM 609 C C . ALA A 1 74 ? 13.186 4.907 -17.403 1.00 97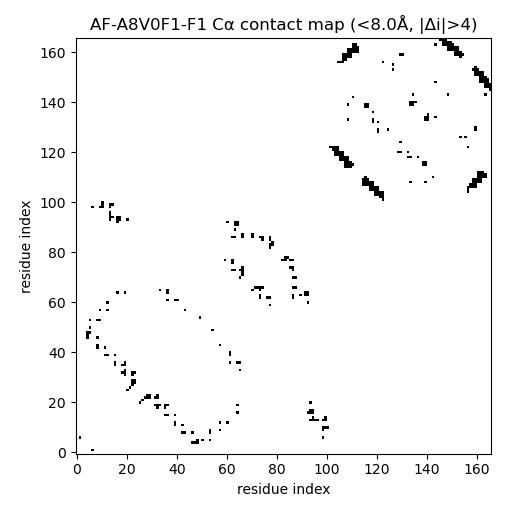.94 74 ALA A C 1
ATOM 611 O O . ALA A 1 74 ? 13.540 3.816 -16.966 1.00 97.94 74 ALA A O 1
ATOM 612 N N . ASP A 1 75 ? 13.477 5.298 -18.645 1.00 98.12 75 ASP A N 1
ATOM 613 C CA . ASP A 1 75 ? 14.220 4.472 -19.603 1.00 98.12 75 ASP A CA 1
ATOM 614 C C . ASP A 1 75 ? 15.652 4.165 -19.152 1.00 98.12 75 ASP A C 1
ATOM 616 O O . ASP A 1 75 ? 16.138 3.050 -19.348 1.00 98.12 75 ASP A O 1
ATOM 620 N N . GLU A 1 76 ? 16.339 5.134 -18.547 1.00 98.12 76 GLU A N 1
ATOM 621 C CA . GLU A 1 76 ? 17.679 4.909 -18.005 1.00 98.12 76 GLU A CA 1
ATOM 622 C C . GLU A 1 76 ? 17.646 3.943 -16.818 1.00 98.12 76 GLU A C 1
ATOM 624 O O . GLU A 1 76 ? 18.394 2.967 -16.793 1.00 98.12 76 GLU A O 1
ATOM 629 N N . LEU A 1 77 ? 16.720 4.145 -15.878 1.00 98.06 77 LEU A N 1
ATOM 630 C CA . LEU A 1 77 ? 16.529 3.245 -14.741 1.00 98.06 77 LEU A CA 1
ATOM 631 C C . LEU A 1 77 ? 16.152 1.830 -15.191 1.00 98.06 77 LEU A C 1
ATOM 633 O O . LEU A 1 77 ? 16.668 0.860 -14.639 1.00 98.06 77 LEU A O 1
ATOM 637 N N . TRP A 1 78 ? 15.302 1.704 -16.212 1.00 98.19 78 TRP A N 1
ATOM 638 C CA . TRP A 1 78 ? 14.907 0.423 -16.800 1.00 98.19 78 TRP A CA 1
ATOM 639 C C . TRP A 1 78 ? 16.117 -0.363 -17.318 1.00 98.19 78 TRP A C 1
ATOM 641 O O . TRP A 1 78 ? 16.247 -1.558 -17.048 1.00 98.19 78 TRP A O 1
ATOM 651 N N . ARG A 1 79 ? 17.051 0.316 -17.994 1.00 97.50 79 ARG A N 1
ATOM 652 C CA . ARG A 1 79 ? 18.316 -0.287 -18.438 1.00 97.50 79 ARG A CA 1
ATOM 653 C C . ARG A 1 79 ? 19.244 -0.621 -17.272 1.00 97.50 79 ARG A C 1
ATOM 655 O O . ARG A 1 79 ? 19.831 -1.701 -17.269 1.00 97.50 79 ARG A O 1
ATOM 662 N N . ILE A 1 80 ? 19.356 0.260 -16.274 1.00 97.81 80 ILE A N 1
ATOM 663 C CA . ILE A 1 80 ? 20.198 0.048 -15.082 1.00 97.81 80 ILE A CA 1
ATOM 664 C C . ILE A 1 80 ? 19.803 -1.235 -14.342 1.00 97.81 80 ILE A C 1
ATOM 666 O O . ILE A 1 80 ? 20.676 -1.971 -13.884 1.00 97.81 80 ILE A O 1
ATOM 670 N N . ILE A 1 81 ? 18.506 -1.546 -14.258 1.00 96.56 81 ILE A N 1
ATOM 671 C CA . ILE A 1 81 ? 18.027 -2.783 -13.618 1.00 96.56 81 ILE A CA 1
ATOM 672 C C . ILE A 1 81 ? 18.150 -4.032 -14.512 1.00 96.56 81 ILE A C 1
ATOM 674 O O . ILE A 1 81 ? 17.707 -5.112 -14.124 1.00 96.56 81 ILE A O 1
ATOM 678 N N . GLY A 1 82 ? 18.769 -3.904 -15.690 1.00 96.75 82 GLY A N 1
ATOM 679 C CA . GLY A 1 82 ? 19.074 -5.007 -16.601 1.00 96.75 82 GLY A CA 1
ATOM 680 C C . GLY A 1 82 ? 17.965 -5.352 -17.595 1.00 96.75 82 GLY A C 1
ATOM 681 O O . GLY A 1 82 ? 18.076 -6.368 -18.283 1.00 96.75 82 GLY A O 1
ATOM 682 N N . ASN A 1 83 ? 16.909 -4.538 -17.694 1.00 96.69 83 ASN A N 1
ATOM 683 C CA . ASN A 1 83 ? 15.873 -4.738 -18.701 1.00 96.69 83 ASN A CA 1
ATOM 684 C C . ASN A 1 83 ? 16.282 -4.131 -20.053 1.00 96.69 83 ASN A C 1
ATOM 686 O O . ASN A 1 83 ? 17.166 -3.280 -20.153 1.00 96.69 83 ASN A O 1
ATOM 690 N N . THR A 1 84 ? 15.637 -4.599 -21.121 1.00 94.44 84 THR A N 1
ATOM 691 C CA . THR A 1 84 ? 15.914 -4.172 -22.501 1.00 94.44 84 THR A CA 1
ATOM 692 C C . THR A 1 84 ? 14.730 -3.404 -23.090 1.00 94.44 84 THR A C 1
ATOM 694 O O . THR A 1 84 ? 13.613 -3.462 -22.571 1.00 94.44 84 THR A O 1
ATOM 697 N N . GLY A 1 85 ? 14.982 -2.669 -24.176 1.00 92.81 85 GLY A N 1
ATOM 698 C CA . GLY A 1 85 ? 13.982 -1.821 -24.827 1.00 92.81 85 GLY A CA 1
ATOM 699 C C . GLY A 1 85 ? 13.693 -0.527 -24.063 1.00 92.81 85 GLY A C 1
ATOM 700 O O . GLY A 1 85 ? 14.479 -0.097 -23.216 1.00 92.81 85 GLY A O 1
ATOM 701 N N . TYR A 1 86 ? 12.563 0.094 -24.395 1.00 95.31 86 TYR A N 1
ATOM 702 C CA . TYR A 1 86 ? 12.094 1.340 -23.785 1.00 95.31 86 TYR A CA 1
ATOM 703 C C . TYR A 1 86 ? 10.840 1.096 -22.946 1.00 95.31 86 TYR A C 1
ATOM 705 O O . TYR A 1 86 ? 10.033 0.218 -23.264 1.00 95.31 86 TYR A O 1
ATOM 713 N N . THR A 1 87 ? 10.646 1.904 -21.908 1.00 96.44 87 THR A N 1
ATOM 714 C CA . THR A 1 87 ? 9.466 1.874 -21.031 1.00 96.44 87 THR A CA 1
ATOM 715 C C . THR A 1 87 ? 8.174 2.112 -21.810 1.00 96.44 87 THR A C 1
ATOM 717 O O . THR A 1 87 ? 7.196 1.407 -21.592 1.00 96.44 87 THR A O 1
ATOM 720 N N . LEU A 1 88 ? 8.200 2.999 -22.812 1.00 92.19 88 LEU A N 1
ATOM 721 C CA . LEU A 1 88 ? 7.082 3.270 -23.730 1.00 92.19 88 LEU A CA 1
ATOM 722 C C . LEU A 1 88 ? 6.621 2.050 -24.548 1.00 92.19 88 LEU A C 1
ATOM 724 O O . LEU A 1 88 ? 5.507 2.045 -25.064 1.00 92.19 88 LEU A O 1
ATOM 728 N N . GLN A 1 89 ? 7.472 1.033 -24.706 1.00 94.00 89 GLN A N 1
ATOM 729 C CA . GLN A 1 89 ? 7.139 -0.205 -25.421 1.00 94.00 89 GLN A CA 1
ATOM 730 C C . GLN A 1 89 ? 6.604 -1.294 -24.485 1.00 94.00 89 GLN A C 1
ATOM 732 O O . GLN A 1 89 ? 6.157 -2.343 -24.951 1.00 94.00 89 GLN A O 1
ATOM 737 N N . GLN A 1 90 ? 6.674 -1.073 -23.172 1.00 95.56 90 GLN A N 1
ATOM 738 C CA . GLN A 1 90 ? 6.174 -2.014 -22.182 1.00 95.56 90 GLN A CA 1
ATOM 739 C C . GLN A 1 90 ? 4.680 -1.803 -21.955 1.00 95.56 90 GLN A C 1
ATOM 741 O O . GLN A 1 90 ? 4.139 -0.712 -22.140 1.00 95.56 90 GLN A O 1
ATOM 746 N N . LYS A 1 91 ? 4.000 -2.863 -21.512 1.00 94.44 91 LYS A N 1
ATOM 747 C CA . LYS A 1 91 ? 2.624 -2.729 -21.033 1.00 94.44 91 LYS A CA 1
ATOM 748 C C . LYS A 1 91 ? 2.617 -1.881 -19.769 1.00 94.44 91 LYS A C 1
ATOM 750 O O . LYS A 1 91 ? 3.416 -2.116 -18.863 1.00 94.44 91 LYS A O 1
ATOM 755 N N . PHE A 1 92 ? 1.692 -0.930 -19.707 1.00 95.12 92 PHE A N 1
ATOM 756 C CA . PHE A 1 92 ? 1.490 -0.164 -18.489 1.00 95.12 92 PHE A CA 1
ATOM 757 C C . PHE A 1 92 ? 0.947 -1.083 -17.373 1.00 95.12 92 PHE A C 1
ATOM 759 O O . PHE A 1 92 ? 0.160 -1.983 -17.678 1.00 95.12 92 PHE A O 1
ATOM 766 N N . PRO A 1 93 ? 1.367 -0.910 -16.106 1.00 96.62 93 PRO A N 1
ATOM 767 C CA . PRO A 1 93 ? 0.964 -1.789 -15.013 1.00 96.62 93 PRO A CA 1
ATO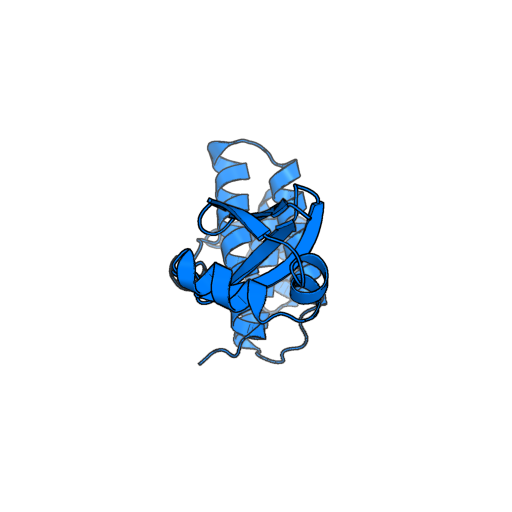M 768 C C . PRO A 1 93 ? -0.550 -1.851 -14.786 1.00 96.62 93 PRO A C 1
ATOM 770 O O . PRO A 1 93 ? -1.221 -0.820 -14.734 1.00 96.62 93 PRO A O 1
ATOM 773 N N . GLU A 1 94 ? -1.064 -3.056 -14.531 1.00 96.50 94 GLU A N 1
ATOM 774 C CA . GLU A 1 94 ? -2.448 -3.305 -14.113 1.00 96.50 94 GLU A CA 1
ATOM 775 C C . GLU A 1 94 ? -2.478 -3.896 -12.698 1.00 96.50 94 GLU A C 1
ATOM 777 O O . GLU A 1 94 ? -1.646 -4.729 -12.335 1.00 96.50 94 GLU A O 1
ATOM 782 N N . ALA A 1 95 ? -3.431 -3.444 -11.879 1.00 97.00 95 ALA A N 1
ATOM 783 C CA . ALA A 1 95 ? -3.530 -3.882 -10.493 1.00 97.00 95 ALA A CA 1
ATOM 784 C C . ALA A 1 95 ? -4.107 -5.304 -10.397 1.00 97.00 95 ALA A C 1
ATOM 786 O O . ALA A 1 95 ? -5.195 -5.570 -10.903 1.00 97.00 95 ALA A O 1
ATOM 787 N N . ASP A 1 96 ? -3.419 -6.185 -9.674 1.00 95.94 96 ASP A N 1
ATOM 788 C CA . ASP A 1 96 ? -3.868 -7.527 -9.310 1.00 95.94 96 ASP A CA 1
ATOM 789 C C . ASP A 1 96 ? -4.941 -7.435 -8.207 1.00 95.94 96 ASP A C 1
ATOM 791 O O . ASP A 1 96 ? -4.624 -7.064 -7.067 1.00 95.94 96 ASP A O 1
ATOM 795 N N . PRO A 1 97 ? -6.208 -7.800 -8.487 1.00 92.31 97 PRO A N 1
ATOM 796 C CA . PRO A 1 97 ? -7.279 -7.729 -7.498 1.00 92.31 97 PRO A CA 1
ATOM 797 C C . PRO A 1 97 ? -7.019 -8.591 -6.260 1.00 92.31 97 PRO A C 1
ATOM 799 O O . PRO A 1 97 ? -7.464 -8.236 -5.170 1.00 92.31 97 PRO A O 1
ATOM 802 N N . SER A 1 98 ? -6.275 -9.694 -6.396 1.00 91.81 98 SER A N 1
ATOM 803 C CA . SER A 1 98 ? -5.953 -10.577 -5.271 1.00 91.81 98 SER A CA 1
ATOM 804 C C . SER A 1 98 ? -4.982 -9.923 -4.284 1.00 91.81 98 SER A C 1
ATOM 806 O O . SER A 1 98 ? -5.097 -10.128 -3.077 1.00 91.81 98 SER A O 1
ATOM 808 N N . ALA A 1 99 ? -4.076 -9.066 -4.770 1.00 92.06 99 ALA A N 1
ATOM 809 C CA . ALA A 1 99 ? -3.145 -8.312 -3.932 1.00 92.06 99 ALA A CA 1
ATOM 810 C C . ALA A 1 99 ? -3.840 -7.197 -3.132 1.00 92.06 99 ALA A C 1
ATOM 812 O O . ALA A 1 99 ? -3.312 -6.748 -2.116 1.00 92.06 99 ALA A O 1
ATOM 813 N N . LEU A 1 100 ? -5.021 -6.752 -3.575 1.00 89.25 100 LEU A N 1
ATOM 814 C CA . LEU A 1 100 ? -5.814 -5.718 -2.905 1.00 89.25 100 LEU A CA 1
ATOM 815 C C . LEU A 1 100 ? -6.630 -6.254 -1.724 1.00 89.25 100 LEU A C 1
ATOM 817 O O . LEU A 1 100 ? -7.138 -5.455 -0.935 1.00 89.25 100 LEU A O 1
ATOM 821 N N . ILE A 1 101 ? -6.753 -7.576 -1.591 1.00 84.88 101 ILE A N 1
ATOM 822 C CA . ILE A 1 101 ? -7.478 -8.200 -0.487 1.00 84.88 101 ILE A CA 1
ATOM 823 C C . ILE A 1 101 ? -6.695 -7.963 0.813 1.00 84.88 101 ILE A C 1
ATOM 825 O O . ILE A 1 101 ? -5.502 -8.261 0.945 1.00 84.88 101 ILE A O 1
ATOM 829 N N . GLU A 1 102 ? -7.383 -7.372 1.782 1.00 80.62 102 GLU A N 1
ATOM 830 C CA . GLU A 1 102 ? -6.898 -7.21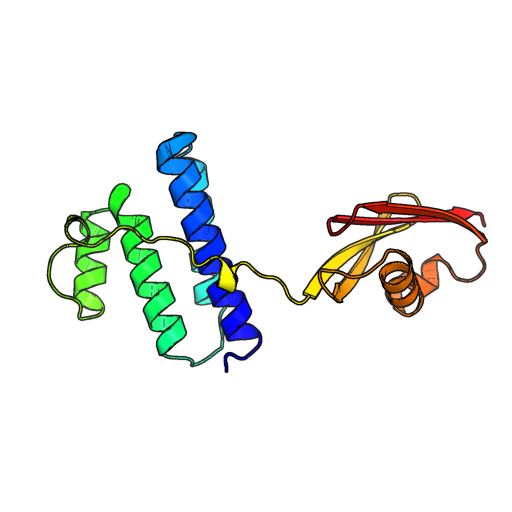6 3.148 1.00 80.62 102 GLU A CA 1
ATOM 831 C C . GLU A 1 102 ? -7.459 -8.365 3.977 1.00 80.62 102 GLU A C 1
ATOM 833 O O . GLU A 1 102 ? -8.669 -8.555 4.014 1.00 80.62 102 GLU A O 1
ATOM 838 N N . GLU A 1 103 ? -6.580 -9.142 4.609 1.00 81.31 103 GLU A N 1
ATOM 839 C CA . GLU A 1 103 ? -6.971 -10.173 5.582 1.00 81.31 103 GLU A CA 1
ATOM 840 C C . GLU A 1 103 ? -7.286 -9.520 6.937 1.00 81.31 103 GLU A C 1
ATOM 842 O O . GLU A 1 103 ? -8.224 -9.909 7.624 1.00 81.31 103 GLU A O 1
ATOM 847 N N . GLU A 1 104 ? -6.546 -8.461 7.274 1.00 84.06 104 GLU A N 1
ATOM 848 C CA . GLU A 1 104 ? -6.667 -7.692 8.509 1.00 84.06 104 GLU A CA 1
ATOM 849 C C . GLU A 1 104 ? -6.786 -6.198 8.193 1.00 84.06 104 GLU A C 1
ATOM 851 O O . GLU A 1 104 ? -6.215 -5.706 7.216 1.00 84.06 104 GLU A O 1
ATOM 856 N N . LYS A 1 105 ? -7.500 -5.464 9.045 1.00 84.75 105 LYS A N 1
ATOM 857 C CA . LYS A 1 105 ? -7.659 -4.013 8.987 1.00 84.75 105 LYS A CA 1
ATOM 858 C C . LYS A 1 105 ? -7.357 -3.382 10.330 1.00 84.75 105 LYS A C 1
ATOM 860 O O . LYS A 1 105 ? -7.779 -3.872 11.375 1.00 84.75 105 LYS A O 1
ATOM 865 N N . GLU A 1 106 ? -6.675 -2.246 10.273 1.00 89.31 106 GLU A N 1
ATOM 866 C CA . GLU A 1 106 ? -6.481 -1.380 11.426 1.00 89.31 106 GLU A CA 1
ATOM 867 C C . GLU A 1 106 ? -7.686 -0.439 11.553 1.00 89.31 106 GLU A C 1
ATOM 869 O O . GLU A 1 106 ? -7.958 0.370 10.663 1.00 89.31 106 GLU A O 1
ATOM 874 N N . ILE A 1 107 ? -8.423 -0.552 12.655 1.00 92.69 107 ILE A N 1
ATOM 875 C CA . ILE A 1 107 ? -9.594 0.270 12.945 1.00 92.69 107 ILE A CA 1
ATOM 876 C C . ILE A 1 107 ? -9.239 1.260 14.060 1.00 92.69 107 ILE A C 1
ATOM 878 O O . ILE A 1 107 ? -8.888 0.843 15.169 1.00 92.69 107 ILE A O 1
ATOM 882 N N . PRO A 1 108 ? -9.326 2.579 13.809 1.00 93.75 108 PRO A N 1
ATOM 883 C CA . PRO A 1 108 ? -9.185 3.575 14.857 1.00 93.75 108 PRO A CA 1
ATOM 884 C C . PRO A 1 108 ? -10.351 3.477 15.844 1.00 93.75 108 PRO A C 1
ATOM 886 O O . PRO A 1 108 ? -11.516 3.377 15.447 1.00 93.75 108 PRO A O 1
ATOM 889 N N . VAL A 1 109 ? -10.029 3.548 17.135 1.00 95.56 109 VAL A N 1
ATOM 890 C CA . VAL A 1 109 ? -11.011 3.531 18.221 1.00 95.56 109 VAL A CA 1
ATOM 891 C C . VAL A 1 109 ? -11.094 4.908 18.865 1.00 95.56 109 VAL A C 1
ATOM 893 O O . VAL A 1 109 ? -10.093 5.496 19.295 1.00 95.56 109 VAL A O 1
ATOM 896 N N . GLN A 1 110 ? -12.314 5.424 18.926 1.00 95.88 110 GLN A N 1
ATOM 897 C CA . GLN A 1 110 ? -12.674 6.678 19.561 1.00 95.88 110 GLN A CA 1
ATOM 898 C C . GLN A 1 110 ? -13.509 6.436 20.811 1.00 95.88 110 GLN A C 1
ATOM 900 O O . GLN A 1 110 ? -14.285 5.485 20.885 1.00 95.88 110 GLN A O 1
ATOM 905 N N . ILE A 1 111 ? -13.361 7.333 21.784 1.00 94.69 111 ILE A N 1
ATOM 906 C CA . ILE A 1 111 ? -14.212 7.383 22.970 1.00 94.69 111 ILE A CA 1
ATOM 907 C C . ILE A 1 111 ? -14.733 8.804 23.118 1.00 94.69 111 ILE A C 1
ATOM 909 O O . ILE A 1 111 ? -13.940 9.749 23.203 1.00 94.69 111 ILE A O 1
ATOM 913 N N . ASN A 1 112 ? -16.060 8.956 23.103 1.00 93.50 112 ASN A N 1
ATOM 914 C CA . ASN A 1 112 ? -16.741 10.253 23.053 1.00 93.50 112 ASN A CA 1
ATOM 915 C C . ASN A 1 112 ? -16.153 11.166 21.952 1.00 93.50 112 ASN A C 1
ATOM 917 O O . ASN A 1 112 ? -15.884 12.346 22.178 1.00 93.50 112 ASN A O 1
ATOM 921 N N . GLY A 1 113 ? -15.879 10.593 20.772 1.00 91.62 113 GLY A N 1
ATOM 922 C CA . GLY A 1 113 ? -15.344 11.304 19.604 1.00 91.62 113 GLY A CA 1
ATOM 923 C C . GLY A 1 113 ? -13.839 11.606 19.626 1.00 91.6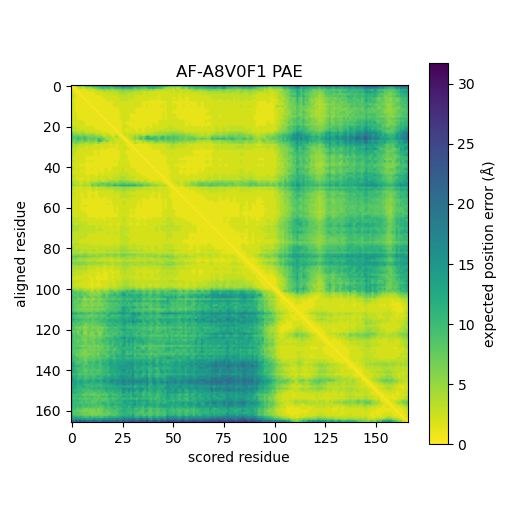2 113 GLY A C 1
ATOM 924 O O . GLY A 1 113 ? -13.312 12.112 18.638 1.00 91.62 113 GLY A O 1
ATOM 925 N N . LYS A 1 114 ? -13.108 11.287 20.704 1.00 92.69 114 LYS A N 1
ATOM 926 C CA . LYS A 1 114 ? -11.644 11.474 20.776 1.00 92.69 114 LYS A CA 1
ATOM 927 C C . LYS A 1 114 ? -10.915 10.172 20.456 1.00 92.69 114 LYS A C 1
ATOM 929 O O . LYS A 1 114 ? -11.232 9.147 21.049 1.00 92.69 114 LYS A O 1
ATOM 934 N N . MET A 1 115 ? -9.917 10.209 19.571 1.00 93.69 115 MET A N 1
A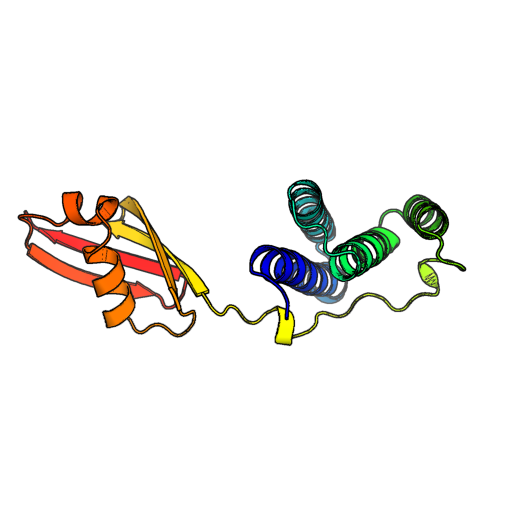TOM 935 C CA . MET A 1 115 ? -9.107 9.034 19.213 1.00 93.69 115 MET A CA 1
ATOM 936 C C . MET A 1 115 ? -8.255 8.570 20.400 1.00 93.69 115 MET A C 1
ATOM 938 O O . MET A 1 115 ? -7.499 9.363 20.965 1.00 93.69 115 MET A O 1
ATOM 942 N N . ARG A 1 116 ? -8.393 7.297 20.790 1.00 93.44 116 ARG A N 1
ATOM 943 C CA . ARG A 1 116 ? -7.711 6.705 21.960 1.00 93.44 116 ARG A CA 1
ATOM 944 C C . ARG A 1 116 ? -6.773 5.558 21.627 1.00 93.44 116 ARG A C 1
ATOM 946 O O . ARG A 1 116 ? -5.935 5.215 22.453 1.00 93.44 116 ARG A O 1
ATOM 953 N N . GLY A 1 117 ? -6.874 5.013 20.425 1.00 92.19 117 GLY A N 1
ATOM 954 C CA . GLY A 1 117 ? -5.986 3.965 19.958 1.00 92.19 117 GLY A CA 1
ATOM 955 C C . GLY A 1 117 ? -6.438 3.424 18.618 1.00 92.19 117 GLY A C 1
ATOM 956 O O . GLY A 1 117 ? -7.311 3.992 17.955 1.00 92.19 117 GLY A O 1
ATOM 957 N N . LYS A 1 118 ? -5.827 2.312 18.235 1.00 93.31 118 LYS A N 1
ATOM 958 C CA . LYS A 1 118 ? -6.189 1.535 17.060 1.00 93.31 118 LYS A CA 1
ATOM 959 C C . LYS A 1 118 ? -6.132 0.058 17.422 1.00 93.31 118 LYS A C 1
ATOM 961 O O . LYS A 1 118 ? -5.342 -0.326 18.285 1.00 93.31 118 LYS A O 1
ATOM 966 N N . ILE A 1 119 ? -6.965 -0.739 16.773 1.00 93.19 119 ILE A N 1
ATOM 967 C CA . ILE A 1 119 ? -6.972 -2.195 16.902 1.00 93.19 119 ILE A CA 1
ATOM 968 C C . ILE A 1 119 ? -6.852 -2.833 15.528 1.00 93.19 119 ILE A C 1
ATOM 970 O O . ILE A 1 119 ? -7.335 -2.274 14.546 1.00 93.19 119 ILE A O 1
ATOM 974 N N . THR A 1 120 ? -6.234 -4.004 15.468 1.00 90.75 120 THR A N 1
ATOM 975 C CA . THR A 1 120 ? -6.144 -4.803 14.245 1.00 90.75 120 THR A CA 1
ATOM 976 C C . THR A 1 120 ? -7.137 -5.947 14.347 1.00 90.75 120 THR A C 1
ATOM 978 O O . THR A 1 120 ? -7.115 -6.693 15.322 1.00 90.75 120 THR A O 1
ATOM 981 N N . VAL A 1 121 ? -8.019 -6.062 13.361 1.00 90.94 121 VAL A N 1
ATOM 982 C CA . VAL A 1 121 ? -9.093 -7.066 13.309 1.00 90.94 121 VAL A CA 1
ATOM 983 C C . VAL A 1 121 ? -9.166 -7.680 11.911 1.00 90.94 121 VAL A C 1
ATOM 985 O O . VAL A 1 121 ? -8.711 -7.040 10.961 1.00 90.94 121 VAL A O 1
ATOM 988 N N . PRO A 1 122 ? -9.760 -8.872 11.735 1.00 89.00 122 PRO A N 1
ATOM 989 C CA . PRO A 1 122 ? -10.065 -9.400 10.407 1.00 89.00 122 PRO A CA 1
ATOM 990 C C . PRO A 1 122 ? -10.841 -8.388 9.551 1.00 89.00 122 PRO A C 1
ATOM 992 O O . PRO A 1 122 ? -11.687 -7.645 10.056 1.00 89.00 122 PRO A O 1
ATOM 995 N N . ALA A 1 123 ? -10.566 -8.321 8.249 1.00 85.44 123 ALA A N 1
ATOM 996 C CA . ALA A 1 123 ? -11.183 -7.318 7.374 1.00 85.44 123 ALA A CA 1
ATOM 997 C C . ALA A 1 123 ? -12.711 -7.467 7.234 1.00 85.44 123 ALA A C 1
ATOM 999 O O . ALA A 1 123 ? -13.398 -6.508 6.856 1.00 85.44 123 ALA A O 1
ATOM 1000 N N . ASP A 1 124 ? -13.231 -8.654 7.534 1.00 85.94 124 ASP A N 1
ATOM 1001 C CA . ASP A 1 124 ? -14.640 -9.028 7.567 1.00 85.94 124 ASP A CA 1
ATOM 1002 C C . ASP A 1 124 ? -15.242 -9.037 8.983 1.00 85.94 124 ASP A C 1
ATOM 1004 O O . ASP A 1 124 ? -16.424 -9.362 9.120 1.00 85.94 124 ASP A O 1
ATOM 1008 N N . ALA A 1 125 ? -14.482 -8.616 10.004 1.00 88.00 125 ALA A N 1
ATOM 1009 C CA . ALA A 1 125 ? -14.907 -8.633 11.399 1.00 88.00 125 ALA A CA 1
ATOM 1010 C C . ALA A 1 125 ? -16.264 -7.942 11.616 1.00 88.00 125 ALA A C 1
ATOM 1012 O O . ALA A 1 125 ? -16.543 -6.847 11.105 1.00 88.00 125 ALA A O 1
ATOM 1013 N N . SER A 1 126 ? -17.105 -8.608 12.404 1.00 91.56 126 SER A N 1
ATOM 1014 C CA . SER A 1 126 ? -18.389 -8.092 12.876 1.00 91.56 126 SER A CA 1
ATOM 1015 C C . SER A 1 126 ? -18.199 -6.989 13.917 1.00 91.56 126 SER A C 1
ATOM 1017 O O . SER A 1 126 ? -17.167 -6.916 14.578 1.00 91.56 126 SER A O 1
ATOM 1019 N N . GLU A 1 127 ? -19.216 -6.143 14.098 1.00 91.75 127 GLU A N 1
ATOM 1020 C CA . GLU A 1 127 ? -19.204 -5.096 15.130 1.00 91.75 127 GLU A CA 1
ATOM 1021 C C . GLU A 1 127 ? -18.866 -5.650 16.521 1.00 91.75 127 GLU A C 1
ATOM 1023 O O . GLU A 1 127 ? -18.060 -5.061 17.237 1.00 91.75 127 GLU A O 1
ATOM 1028 N N . GLU A 1 128 ? -19.427 -6.809 16.869 1.00 91.12 128 GLU A N 1
ATOM 1029 C CA . GLU A 1 128 ? -19.203 -7.477 18.150 1.00 91.12 128 GLU A CA 1
ATOM 1030 C C . GLU A 1 128 ? -17.741 -7.902 18.330 1.00 91.12 128 GLU A C 1
ATOM 1032 O O . GLU A 1 128 ? -17.132 -7.613 19.359 1.00 91.12 128 GLU A O 1
ATOM 1037 N N . GLN A 1 129 ? -17.137 -8.510 17.304 1.00 90.62 129 GLN A N 1
ATOM 1038 C CA . GLN A 1 129 ? -15.716 -8.868 17.330 1.00 90.62 129 GLN A CA 1
ATOM 1039 C C . GLN A 1 129 ? -14.834 -7.628 17.496 1.00 90.62 129 GLN A C 1
ATOM 1041 O O . GLN A 1 129 ? -13.932 -7.623 18.329 1.00 90.62 129 GLN A O 1
ATOM 1046 N N . VAL A 1 130 ? -15.119 -6.557 16.747 1.00 92.50 130 VAL A N 1
ATOM 1047 C CA . VAL A 1 130 ? -14.355 -5.304 16.827 1.00 92.50 130 VAL A CA 1
ATOM 1048 C C . VAL A 1 130 ? -14.485 -4.660 18.209 1.00 92.50 130 VAL A C 1
ATOM 1050 O O . VAL A 1 130 ? -13.490 -4.182 18.754 1.00 92.50 130 VAL A O 1
ATOM 1053 N N . LEU A 1 131 ? -15.683 -4.663 18.797 1.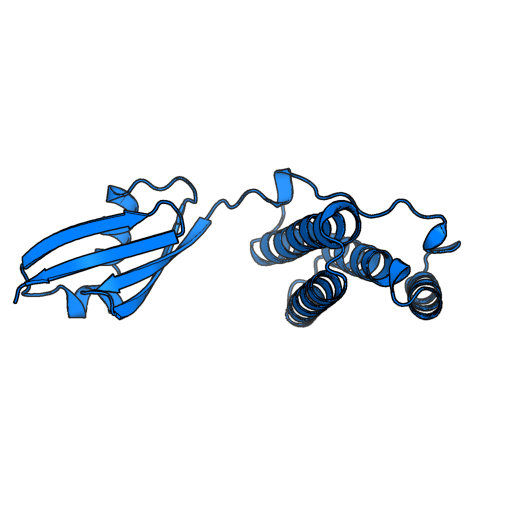00 92.38 131 LEU A N 1
ATOM 1054 C CA . LEU A 1 131 ? -15.917 -4.138 20.140 1.00 92.38 131 LEU A CA 1
ATOM 1055 C C . LEU A 1 131 ? -15.166 -4.950 21.200 1.00 92.38 131 LEU A C 1
ATOM 1057 O O . LEU A 1 131 ? -14.481 -4.357 22.031 1.00 92.38 131 LEU A O 1
ATOM 1061 N N . ASN A 1 132 ? -15.233 -6.280 21.147 1.00 92.62 132 ASN A N 1
ATOM 1062 C CA . ASN A 1 132 ? -14.539 -7.145 22.102 1.00 92.62 132 ASN A CA 1
ATOM 1063 C C . ASN A 1 132 ? -13.021 -6.937 22.036 1.00 92.62 132 ASN A C 1
ATOM 1065 O O . ASN A 1 132 ? -12.395 -6.654 23.057 1.00 92.62 132 ASN A O 1
ATOM 1069 N N . THR A 1 133 ? -12.440 -6.928 20.831 1.00 92.31 133 THR A N 1
ATOM 1070 C CA . THR A 1 133 ? -11.010 -6.628 20.646 1.00 92.31 133 THR A CA 1
ATOM 1071 C C . THR A 1 133 ? -10.642 -5.225 21.146 1.00 92.31 133 THR A C 1
ATOM 1073 O O . THR A 1 133 ? -9.560 -5.023 21.700 1.00 92.31 133 THR A O 1
ATOM 1076 N N . ALA A 1 134 ? -11.528 -4.234 20.989 1.00 92.06 134 ALA A N 1
ATOM 1077 C CA . ALA A 1 134 ? -11.307 -2.892 21.528 1.00 92.06 134 ALA A CA 1
ATOM 1078 C C . ALA A 1 134 ? -11.296 -2.873 23.062 1.00 92.06 134 ALA A C 1
ATOM 1080 O O . ALA A 1 134 ? -10.462 -2.187 23.648 1.00 92.06 134 ALA A O 1
ATOM 1081 N N . LEU A 1 135 ? -12.197 -3.607 23.714 1.00 90.81 135 LEU A N 1
ATOM 1082 C CA . LEU A 1 135 ? -12.317 -3.644 25.176 1.00 90.81 135 LEU A CA 1
ATOM 1083 C C . LEU A 1 135 ? -11.196 -4.447 25.852 1.00 90.81 135 LEU A C 1
ATOM 1085 O O . LEU A 1 135 ? -10.832 -4.152 26.991 1.00 90.81 135 LEU A O 1
ATOM 1089 N N . GLU A 1 136 ? -10.617 -5.419 25.149 1.00 91.38 136 GLU A N 1
ATOM 1090 C CA . GLU A 1 136 ? -9.439 -6.173 25.598 1.00 91.38 136 GLU A CA 1
ATOM 1091 C C . GLU A 1 136 ? -8.138 -5.367 25.486 1.00 91.38 136 GLU A C 1
ATOM 1093 O O . GLU A 1 136 ? -7.171 -5.632 26.200 1.00 91.38 136 GLU A O 1
ATOM 1098 N N . ASN A 1 137 ? -8.102 -4.348 24.625 1.00 90.94 137 ASN A N 1
ATOM 1099 C CA . ASN A 1 137 ? -6.923 -3.514 24.445 1.00 90.94 137 ASN A CA 1
ATOM 1100 C C . ASN A 1 137 ? -6.691 -2.608 25.666 1.00 90.94 137 ASN A C 1
ATOM 1102 O O . ASN A 1 137 ? -7.476 -1.698 25.939 1.00 90.94 137 ASN A O 1
ATOM 1106 N N . GLU A 1 138 ? -5.564 -2.788 26.356 1.00 88.75 138 GLU A N 1
ATOM 1107 C CA . GLU A 1 138 ? -5.227 -2.049 27.583 1.00 88.75 138 GLU A CA 1
ATOM 1108 C C . GLU A 1 138 ? -5.270 -0.519 27.419 1.00 88.75 138 GLU A C 1
ATOM 1110 O O . GLU A 1 138 ? -5.703 0.207 28.320 1.00 88.75 138 GLU A O 1
ATOM 1115 N N . ASN A 1 139 ? -4.885 -0.001 26.245 1.00 87.56 139 ASN A N 1
ATOM 1116 C CA . ASN A 1 139 ? -4.907 1.438 25.981 1.00 87.56 139 ASN A CA 1
ATOM 1117 C C . ASN A 1 139 ? -6.316 2.009 25.856 1.00 87.56 139 ASN A C 1
ATOM 1119 O O . ASN A 1 139 ? -6.493 3.208 26.072 1.00 87.56 139 ASN A O 1
ATOM 1123 N N . ILE A 1 140 ? -7.294 1.183 25.501 1.00 91.06 140 ILE A N 1
ATOM 1124 C CA . ILE A 1 140 ? -8.697 1.564 25.344 1.00 91.06 140 ILE A CA 1
ATOM 1125 C C . ILE A 1 140 ? -9.446 1.281 26.647 1.00 91.06 140 ILE A C 1
ATOM 1127 O O . ILE A 1 140 ? -10.184 2.147 27.117 1.00 91.06 140 ILE A O 1
ATOM 1131 N N . LYS A 1 141 ? -9.189 0.129 27.275 1.00 89.94 141 LYS A N 1
ATOM 1132 C CA . LYS A 1 141 ? -9.832 -0.333 28.510 1.00 89.94 141 LYS A CA 1
ATOM 1133 C C . LYS A 1 141 ? -9.808 0.718 29.619 1.00 89.94 141 LYS A C 1
ATOM 1135 O O . LYS A 1 141 ? -10.860 1.033 30.164 1.00 89.94 141 LYS A O 1
ATOM 1140 N N . LYS A 1 142 ? -8.665 1.378 29.844 1.00 90.69 142 LYS A N 1
ATOM 1141 C CA . LYS A 1 142 ? -8.505 2.457 30.846 1.00 90.69 142 LYS A CA 1
ATOM 1142 C C . LYS A 1 142 ? -9.470 3.642 30.694 1.00 90.69 142 LYS A C 1
ATOM 1144 O O . LYS A 1 142 ? -9.673 4.411 31.625 1.00 90.69 142 LYS A O 1
ATOM 1149 N N . TRP A 1 143 ? -10.027 3.847 29.502 1.00 90.25 143 TRP A N 1
ATOM 1150 C CA . TRP A 1 143 ? -10.958 4.942 29.232 1.00 90.25 143 TRP A CA 1
ATOM 1151 C C . TRP A 1 143 ? -12.426 4.543 29.390 1.00 90.25 143 TRP A C 1
ATOM 1153 O O . TRP A 1 143 ? -13.269 5.444 29.481 1.00 90.25 143 TRP A O 1
ATOM 1163 N N . VAL A 1 144 ? -12.705 3.238 29.385 1.00 89.19 144 VAL A N 1
ATOM 1164 C CA . VAL A 1 144 ? -14.039 2.629 29.486 1.00 89.19 144 VAL A CA 1
ATOM 1165 C C . VAL A 1 144 ? -14.277 2.056 30.888 1.00 89.19 144 VAL A C 1
ATOM 1167 O O . VAL A 1 144 ? -15.414 2.000 31.340 1.00 89.19 144 VAL A O 1
ATOM 1170 N N . GLU A 1 145 ? -13.216 1.672 31.598 1.00 88.38 145 GLU A N 1
ATOM 1171 C CA . GLU A 1 145 ? -13.282 1.120 32.950 1.00 88.38 145 GLU A CA 1
ATOM 1172 C C . GLU A 1 145 ? -14.006 2.064 33.922 1.00 88.38 145 GLU A C 1
ATOM 1174 O O . GLU A 1 145 ? -13.755 3.271 33.954 1.00 88.38 145 GLU A O 1
ATOM 1179 N N . GLY A 1 146 ? -14.951 1.506 34.683 1.00 86.19 146 GLY A N 1
ATOM 1180 C CA . GLY A 1 146 ? -15.793 2.257 35.617 1.00 86.19 146 GLY A CA 1
ATOM 1181 C C . GLY A 1 146 ? -16.867 3.139 34.968 1.00 86.19 146 GLY A C 1
ATOM 1182 O O . GLY A 1 146 ? -17.557 3.852 35.692 1.00 86.19 146 GLY A O 1
ATOM 1183 N N . LYS A 1 147 ? -17.030 3.106 33.637 1.00 90.62 147 LYS A N 1
ATOM 1184 C CA . LYS A 1 147 ? -18.040 3.889 32.911 1.00 90.62 147 LYS A CA 1
ATOM 1185 C C . LYS A 1 147 ? -19.092 3.002 32.266 1.00 90.62 147 LYS A C 1
ATOM 1187 O O . LYS A 1 147 ? -18.824 1.879 31.847 1.00 90.62 147 LYS A O 1
ATOM 1192 N N . GLU A 1 148 ? -20.289 3.550 32.128 1.00 90.62 148 GLU A N 1
ATOM 1193 C CA . GLU A 1 148 ? -21.394 2.918 31.421 1.00 90.62 148 GLU A CA 1
ATOM 1194 C C . GLU A 1 148 ? -21.272 3.183 29.914 1.00 90.62 148 GLU A C 1
ATOM 1196 O O . GLU A 1 148 ? -21.158 4.333 29.482 1.00 90.62 148 GLU A O 1
ATOM 1201 N N . ILE A 1 149 ? -21.303 2.131 29.093 1.00 92.19 149 ILE A N 1
ATOM 1202 C CA . ILE A 1 149 ? -21.350 2.268 27.632 1.00 92.19 149 ILE A CA 1
ATOM 1203 C C . ILE A 1 149 ? -22.797 2.570 27.230 1.00 92.19 149 ILE A C 1
ATOM 1205 O O . ILE A 1 149 ? -23.663 1.706 27.312 1.00 92.19 149 ILE A O 1
ATOM 1209 N N . ILE A 1 150 ? -23.054 3.794 26.764 1.00 93.62 150 ILE A N 1
ATOM 1210 C CA . ILE A 1 150 ? -24.391 4.237 26.338 1.00 93.62 150 ILE A CA 1
ATOM 1211 C C . ILE A 1 150 ? -24.701 3.731 24.930 1.00 93.62 150 ILE A C 1
ATOM 1213 O O . ILE A 1 150 ? -25.832 3.369 24.610 1.00 93.62 150 ILE A O 1
ATOM 1217 N N . LYS A 1 151 ? -23.707 3.815 24.040 1.00 92.50 151 LYS A N 1
ATOM 1218 C CA . LYS A 1 151 ? -23.886 3.559 22.613 1.00 92.50 151 LYS A CA 1
ATOM 1219 C C . LYS A 1 151 ? -22.553 3.265 21.946 1.00 92.50 151 LYS A C 1
ATOM 1221 O O . LYS A 1 151 ? -21.564 3.947 22.200 1.00 92.50 151 LYS A O 1
ATOM 1226 N N . THR A 1 152 ? -22.570 2.330 21.009 1.00 93.12 152 THR A N 1
ATOM 1227 C CA . THR A 1 152 ? -21.452 2.064 20.106 1.00 93.12 152 THR A CA 1
ATOM 1228 C C . THR A 1 152 ? -21.843 2.504 18.700 1.00 93.12 152 THR A C 1
ATOM 1230 O O . THR A 1 152 ? -22.987 2.339 18.277 1.00 93.12 152 THR A O 1
ATOM 1233 N N . ILE A 1 153 ? -20.921 3.157 17.996 1.00 94.25 153 ILE A N 1
ATOM 1234 C CA . ILE A 1 153 ? -21.081 3.539 16.593 1.00 94.25 153 ILE A CA 1
ATOM 1235 C C . ILE A 1 153 ? -19.947 2.886 15.823 1.00 94.25 153 ILE A C 1
ATOM 1237 O O . ILE A 1 153 ? -18.799 3.334 15.893 1.00 94.25 153 ILE A O 1
ATOM 1241 N N . PHE A 1 154 ? -20.281 1.842 15.077 1.00 93.50 154 PHE A N 1
ATOM 1242 C CA . PHE A 1 154 ? -19.347 1.165 14.200 1.00 93.50 154 PHE A CA 1
ATOM 1243 C C . PHE A 1 154 ? -19.623 1.512 12.740 1.00 93.50 154 PHE A C 1
ATOM 1245 O O . PHE A 1 154 ? -20.722 1.317 12.222 1.00 93.50 154 PHE A O 1
ATOM 1252 N N . VAL A 1 155 ? -18.599 2.013 12.052 1.00 90.81 155 VAL A N 1
ATOM 1253 C CA . VAL A 1 155 ? -18.614 2.154 10.596 1.00 90.81 155 VAL A CA 1
ATOM 1254 C C . VAL A 1 155 ? -17.656 1.116 10.037 1.00 90.81 155 VAL A C 1
ATOM 1256 O O . VAL A 1 155 ? -16.441 1.228 10.225 1.00 90.81 155 VAL A O 1
ATOM 1259 N N . LYS A 1 156 ? -18.209 0.106 9.353 1.00 84.25 156 LYS A N 1
ATOM 1260 C CA . LYS A 1 156 ? -17.474 -1.084 8.906 1.00 84.25 156 LYS A CA 1
ATOM 1261 C C . LYS A 1 156 ? -16.179 -0.718 8.178 1.00 84.25 156 LYS A C 1
ATOM 1263 O O . LYS A 1 156 ? -16.195 -0.034 7.155 1.00 84.25 156 LYS A O 1
ATOM 1268 N N . GLY A 1 157 ? -15.056 -1.182 8.729 1.00 80.25 157 GLY A N 1
ATOM 1269 C CA . GLY A 1 157 ? -13.713 -0.964 8.186 1.00 80.25 157 GLY A CA 1
ATOM 1270 C C . GLY A 1 157 ? -13.201 0.480 8.240 1.00 80.25 157 GLY A C 1
ATOM 1271 O O . GLY A 1 157 ? -12.192 0.760 7.600 1.00 80.25 157 GLY A O 1
ATOM 1272 N N . LYS A 1 158 ? -13.879 1.397 8.948 1.00 87.31 158 LYS A N 1
ATOM 1273 C CA . LYS A 1 158 ? -13.468 2.806 9.066 1.00 87.31 158 LYS A CA 1
ATOM 1274 C C . LYS A 1 158 ? -13.201 3.244 10.497 1.00 87.31 158 LYS A C 1
ATOM 1276 O O . LYS A 1 158 ? -12.163 3.849 10.733 1.00 87.31 158 LYS A O 1
ATOM 1281 N N . ILE A 1 159 ? -14.135 3.024 11.425 1.00 93.38 159 ILE A N 1
ATOM 1282 C CA . ILE A 1 159 ? -14.007 3.540 12.795 1.00 93.38 159 ILE A CA 1
ATOM 1283 C C . ILE A 1 159 ? -14.926 2.816 13.778 1.00 93.38 159 ILE A C 1
ATOM 1285 O O . ILE A 1 159 ? -16.041 2.432 13.418 1.00 93.38 159 ILE A O 1
ATOM 1289 N N . LEU A 1 160 ? -14.472 2.694 15.024 1.00 95.75 160 LEU A N 1
ATOM 1290 C CA . LEU A 1 160 ? -15.296 2.345 16.179 1.00 95.75 160 LEU A CA 1
ATOM 1291 C C . LEU A 1 160 ? -15.330 3.541 17.135 1.00 95.75 160 LEU A C 1
ATOM 1293 O O . LEU A 1 160 ? -14.282 3.961 17.617 1.00 95.75 160 LEU A O 1
ATOM 1297 N N . ASN A 1 161 ? -16.507 4.085 17.436 1.00 96.25 161 ASN A N 1
ATOM 1298 C CA . ASN A 1 161 ? -16.671 5.128 18.449 1.00 96.25 161 ASN A CA 1
ATOM 1299 C C . ASN A 1 161 ? -17.557 4.624 19.590 1.00 96.25 161 ASN A C 1
ATOM 1301 O O . ASN A 1 161 ? -18.722 4.291 19.377 1.00 96.25 161 ASN A O 1
ATOM 1305 N N . ILE A 1 162 ? -17.000 4.593 20.797 1.00 95.06 162 ILE A N 1
ATOM 1306 C CA . ILE A 1 162 ? -17.674 4.139 22.011 1.00 95.06 162 ILE A CA 1
ATOM 1307 C C . ILE A 1 162 ? -18.106 5.374 22.804 1.00 95.06 162 ILE A C 1
ATOM 1309 O O . ILE A 1 162 ? -17.285 6.206 23.202 1.00 95.06 162 ILE A O 1
ATOM 1313 N N . ILE A 1 163 ? -19.409 5.513 23.022 1.00 94.69 163 ILE A N 1
ATOM 1314 C CA . ILE A 1 163 ? -19.988 6.592 23.816 1.00 94.69 163 ILE A CA 1
ATOM 1315 C C . ILE A 1 163 ? -20.151 6.086 25.244 1.00 94.69 163 ILE A C 1
ATOM 1317 O O . ILE A 1 163 ? -20.902 5.142 25.486 1.00 94.69 163 ILE A O 1
ATOM 1321 N N . VAL A 1 164 ? -19.459 6.729 26.181 1.00 94.44 164 VAL A N 1
ATOM 1322 C CA . VAL A 1 164 ? -19.441 6.346 27.599 1.00 94.44 164 VAL A CA 1
ATOM 1323 C C . VAL A 1 164 ? -19.970 7.470 28.489 1.00 94.44 164 VAL A C 1
ATOM 1325 O O . VAL A 1 164 ? -19.691 8.647 28.232 1.00 94.44 164 VAL A O 1
ATOM 1328 N N . LYS A 1 165 ? -20.696 7.096 29.547 1.00 86.75 165 LYS A N 1
ATOM 1329 C CA . LYS A 1 165 ? -21.178 7.960 30.633 1.00 86.75 165 LYS A CA 1
ATOM 1330 C C . LYS A 1 165 ? -20.509 7.558 31.942 1.00 86.75 165 LYS A C 1
ATOM 1332 O O . LYS A 1 165 ? -20.481 6.377 32.272 1.00 86.75 165 LYS A O 1
ATOM 1337 N N . GLY A 1 166 ? -19.999 8.530 32.683 1.00 70.50 166 GLY A N 1
ATOM 1338 C CA . GLY A 1 166 ? -19.327 8.322 33.965 1.00 70.50 166 GLY A CA 1
ATOM 1339 C C . GLY A 1 166 ? -18.434 9.496 34.293 1.00 70.50 166 GLY A C 1
ATOM 1340 O O . GLY A 1 166 ? -17.776 9.993 33.347 1.00 70.50 166 GLY A O 1
#

pLDDT: mean 93.33, std 4.85, range [68.69, 98.56]

Secondary structure (DSSP, 8-state):
---HHHHHHHHHHHHHHHHHHHIIIII--HHHHHHHHHHHHHHHHT-----HHHHHHHHHHHHHHHTTT-HHHHHHHHHHTT--S-GGGSPPP---TTTT--SEEEEEEEETTEEEEEEEEETT--HHHHHHHHHH-HHHHHHHTTSEEEEEEEETTTEEEEEEE-

Nearest PDB structures (foldseek):
  4arc-assembly1_A  TM=9.246E-01  e=3.536E-16  Escherichia coli K-12
  5on3-assembly1_A  TM=8.799E-01  e=2.212E-16  Escherichia coli K-12
  5on3-assembly2_D  TM=8.780E-01  e=4.472E-16  Escherichia coli K-12
  5ah5-assembly1_B  TM=8.605E-01  e=7.681E-13  Rhizobium rhizogenes K84
  5ah5-assembly2_A  TM=8.399E-01  e=9.159E-13  Rhizobium rhizogenes K84

Foldseek 3Di:
DDDPLLLVLLLLLLVLLVVLCCCVPPVVPVVVNVVSLVVSVVSLVPRPDPPPVSNVVSQLLSLLSCCVPCQVVSQVSCVVVPHDDGSVPDDHDHHDVVSNDDQKAWAFEAEPNHTQGIFIDGLPDDPVRRVVRQCPDPSNVVVAPPWDFPDWDDDRRYYIYTYTDD

Solvent-accessible surface area (backbone atoms only — not comparable to full-atom values): 9546 Å² total; per-residue (Å²): 136,76,54,69,69,58,47,51,52,48,23,48,48,30,51,35,37,44,47,33,52,46,20,62,76,72,67,66,36,57,70,60,26,52,50,42,52,52,54,41,50,55,51,59,73,68,54,83,76,83,54,62,69,60,53,49,55,48,53,56,47,51,36,53,72,38,30,90,81,42,46,73,59,22,32,50,52,43,43,73,77,70,50,81,85,51,58,92,77,48,83,78,77,77,50,53,71,75,46,65,61,58,71,59,39,77,30,44,32,24,49,74,81,41,81,56,50,69,45,78,42,52,54,82,59,49,70,67,57,53,49,52,57,43,56,70,33,70,75,42,27,75,76,47,64,94,40,47,77,78,47,77,49,73,44,91,89,61,35,39,34,40,33,67,48,120

Radius of gyration: 20.77 Å; Cα contacts (8 Å, |Δi|>4): 217; chains: 1; bounding box: 45×34×61 Å

Mean predicted aligned error: 6.38 Å

Sequence (166 aa):
NLNKEDKDLRRKLHKTIKKVNDDITREYQFNTAIASIMEFFNSLTSYKGENKKILKESVENLILLLSPFTPFIADELWRIIGNTGYTLQQKFPEADPSALIEEEKEIPVQINGKMRGKITVPADASEEQVLNTALENENIKKWVEGKEIIKTIFVKGKILNIIVKG